Protein AF-A0A1U7MNH0-F1 (afdb_monomer)

Radius of gyration: 40.87 Å; Cα contacts (8 Å, |Δi|>4): 48; chains: 1; bounding box: 79×93×107 Å

Structure (mmCIF, N/CA/C/O backbone):
data_AF-A0A1U7MNH0-F1
#
_entry.id   AF-A0A1U7MNH0-F1
#
loop_
_atom_site.group_PDB
_atom_site.id
_atom_site.type_symbol
_atom_site.label_atom_id
_atom_site.label_alt_id
_atom_site.label_comp_id
_atom_site.label_asym_id
_atom_site.label_entity_id
_atom_site.label_seq_id
_atom_site.pdbx_PDB_ins_code
_atom_site.Cartn_x
_atom_site.Cartn_y
_atom_site.Cartn_z
_atom_site.occupancy
_atom_site.B_iso_or_equiv
_atom_site.auth_seq_id
_atom_site.auth_comp_id
_atom_site.auth_asym_id
_atom_site.auth_atom_id
_atom_site.pdbx_PDB_model_num
ATOM 1 N N . MET A 1 1 ? 44.513 -2.328 -45.576 1.00 69.44 1 MET A N 1
ATOM 2 C CA . MET A 1 1 ? 43.666 -2.993 -46.590 1.00 69.44 1 MET A CA 1
ATOM 3 C C . MET A 1 1 ? 42.725 -2.012 -47.290 1.00 69.44 1 MET A C 1
ATOM 5 O O . MET A 1 1 ? 42.956 -1.770 -48.462 1.00 69.44 1 MET A O 1
ATOM 9 N N . LEU A 1 2 ? 41.779 -1.338 -46.617 1.00 79.94 2 LEU A N 1
ATOM 10 C CA . LEU A 1 2 ? 40.893 -0.349 -47.277 1.00 79.94 2 LEU A CA 1
ATOM 11 C C . LEU A 1 2 ? 41.649 0.817 -47.951 1.00 79.94 2 LEU A C 1
ATOM 13 O O . LEU A 1 2 ? 41.421 1.111 -49.116 1.00 79.94 2 LEU A O 1
ATOM 17 N N . ALA A 1 3 ? 42.626 1.417 -47.264 1.00 80.75 3 ALA A N 1
ATOM 18 C CA . ALA A 1 3 ? 43.452 2.489 -47.836 1.00 80.75 3 ALA A CA 1
ATOM 19 C C . ALA A 1 3 ? 44.330 2.042 -49.024 1.00 80.75 3 ALA A C 1
ATOM 21 O O . ALA A 1 3 ? 44.781 2.881 -49.797 1.00 80.75 3 ALA A O 1
ATOM 22 N N . ALA A 1 4 ? 44.599 0.737 -49.158 1.00 83.19 4 ALA A N 1
ATOM 23 C CA . ALA A 1 4 ? 45.298 0.185 -50.318 1.00 83.19 4 ALA A CA 1
ATOM 24 C C . ALA A 1 4 ? 44.323 -0.034 -51.489 1.00 83.19 4 ALA A C 1
ATOM 26 O O . ALA A 1 4 ? 44.662 0.297 -52.618 1.00 83.19 4 ALA A O 1
ATOM 27 N N . ALA A 1 5 ? 43.097 -0.495 -51.209 1.00 82.00 5 ALA A N 1
ATOM 28 C CA . ALA A 1 5 ? 42.031 -0.625 -52.204 1.00 82.00 5 ALA A CA 1
ATOM 29 C C . ALA A 1 5 ? 41.631 0.732 -52.814 1.00 82.00 5 ALA A C 1
ATOM 31 O O . ALA A 1 5 ? 41.553 0.847 -54.031 1.00 82.00 5 ALA A O 1
ATOM 32 N N . LEU A 1 6 ? 41.487 1.780 -51.993 1.00 85.19 6 LEU A N 1
ATOM 33 C CA . LEU A 1 6 ? 41.193 3.143 -52.469 1.00 85.19 6 LEU A CA 1
ATOM 34 C C . LEU A 1 6 ? 42.340 3.756 -53.289 1.00 85.19 6 LEU A C 1
ATOM 36 O O . LEU A 1 6 ? 42.105 4.574 -54.167 1.00 85.19 6 LEU A O 1
ATOM 40 N N . ARG A 1 7 ? 43.591 3.352 -53.033 1.00 87.00 7 ARG A N 1
ATOM 41 C CA . ARG A 1 7 ? 44.746 3.773 -53.844 1.00 87.00 7 ARG A CA 1
ATOM 42 C C . ARG A 1 7 ? 44.771 3.104 -55.219 1.00 87.00 7 ARG A C 1
ATOM 44 O O . ARG A 1 7 ? 45.276 3.699 -56.161 1.00 87.00 7 ARG A O 1
ATOM 51 N N . ALA A 1 8 ? 44.266 1.874 -55.312 1.00 88.38 8 ALA A N 1
ATOM 52 C CA . ALA A 1 8 ? 44.176 1.118 -56.559 1.00 88.38 8 ALA A CA 1
ATOM 53 C C . ALA A 1 8 ? 42.949 1.513 -57.404 1.00 88.38 8 ALA A C 1
ATOM 55 O O . ALA A 1 8 ? 43.019 1.461 -58.627 1.00 88.38 8 ALA A O 1
ATOM 56 N N . ALA A 1 9 ? 41.851 1.922 -56.763 1.00 88.44 9 ALA A N 1
ATOM 57 C CA . ALA A 1 9 ? 40.633 2.403 -57.412 1.00 88.44 9 ALA A CA 1
ATOM 58 C C . ALA A 1 9 ? 40.110 3.663 -56.688 1.00 88.44 9 ALA A C 1
ATOM 60 O O . ALA A 1 9 ? 39.349 3.535 -55.723 1.00 88.44 9 ALA A O 1
ATOM 61 N N . PRO A 1 10 ? 40.515 4.870 -57.126 1.00 83.69 10 PRO A N 1
ATOM 62 C CA . PRO A 1 10 ? 40.152 6.128 -56.464 1.00 83.69 10 PRO A CA 1
ATOM 63 C C . PRO A 1 10 ? 38.647 6.427 -56.507 1.00 83.69 10 PRO A C 1
ATOM 65 O O . PRO A 1 10 ? 38.079 6.844 -55.499 1.00 83.69 10 PRO A O 1
ATOM 68 N N . ASP A 1 11 ? 37.988 6.117 -57.627 1.00 89.44 11 ASP A N 1
ATOM 69 C CA . ASP A 1 11 ? 36.558 6.398 -57.855 1.00 89.44 11 ASP A CA 1
ATOM 70 C C . ASP A 1 11 ? 35.616 5.466 -57.061 1.00 89.44 11 ASP A C 1
ATOM 72 O O . ASP A 1 11 ? 34.393 5.622 -57.072 1.00 89.44 11 ASP A O 1
ATOM 76 N N . LEU A 1 12 ? 36.170 4.473 -56.353 1.00 88.56 12 LEU A N 1
ATOM 77 C CA . LEU A 1 12 ? 35.411 3.451 -55.629 1.00 88.56 12 LEU A CA 1
ATOM 78 C C . LEU A 1 12 ? 34.536 4.042 -54.515 1.00 88.56 12 LEU A C 1
ATOM 80 O O . LEU A 1 12 ? 33.451 3.524 -54.250 1.00 88.56 12 LEU A O 1
ATOM 84 N N . TYR A 1 13 ? 34.997 5.110 -53.859 1.00 87.00 13 TYR A N 1
ATOM 85 C CA . TYR A 1 13 ? 34.241 5.763 -52.790 1.00 87.00 13 TYR A CA 1
ATOM 86 C C . TYR A 1 13 ? 32.980 6.447 -53.325 1.00 87.00 13 TYR A C 1
ATOM 88 O O . TYR A 1 13 ? 31.887 6.173 -52.829 1.00 87.00 13 TYR A O 1
ATOM 96 N N . ASP A 1 14 ? 33.115 7.270 -54.366 1.00 88.25 14 ASP A N 1
ATOM 97 C CA . ASP A 1 14 ? 31.992 7.998 -54.965 1.00 88.25 14 ASP A CA 1
ATOM 98 C C . ASP A 1 14 ? 30.984 7.040 -55.607 1.00 88.25 14 ASP A C 1
ATOM 100 O O . ASP A 1 14 ? 29.772 7.216 -55.464 1.00 88.25 14 ASP A O 1
ATOM 104 N N . HIS A 1 15 ? 31.470 5.961 -56.231 1.00 89.25 15 HIS A N 1
ATOM 105 C CA . HIS A 1 15 ? 30.613 4.899 -56.750 1.00 89.25 15 HIS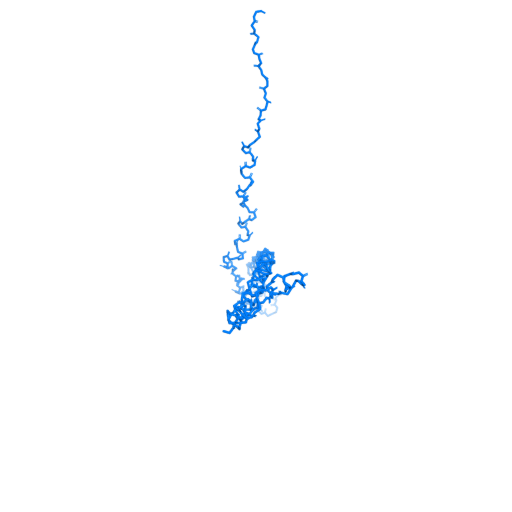 A CA 1
ATOM 106 C C . HIS A 1 15 ? 29.802 4.209 -55.640 1.00 89.25 15 HIS A C 1
ATOM 108 O O . HIS A 1 15 ? 28.589 4.036 -55.772 1.00 89.25 15 HIS A O 1
ATOM 114 N N . ALA A 1 16 ? 30.446 3.844 -54.526 1.00 88.19 16 ALA A N 1
ATOM 115 C CA . ALA A 1 16 ? 29.773 3.211 -53.394 1.00 88.19 16 ALA A CA 1
ATOM 116 C C . ALA A 1 16 ? 28.747 4.154 -52.742 1.00 88.19 16 ALA A C 1
ATOM 118 O O . ALA A 1 16 ? 27.620 3.742 -52.460 1.00 88.19 16 ALA A O 1
ATOM 119 N N . GLN A 1 17 ? 29.086 5.437 -52.594 1.00 87.88 17 GLN A N 1
ATOM 120 C CA . GLN A 1 17 ? 28.170 6.457 -52.081 1.00 87.88 17 GLN A CA 1
ATOM 121 C C . GLN A 1 17 ? 26.951 6.658 -52.989 1.00 87.88 17 GLN A C 1
ATOM 123 O O . GLN A 1 17 ? 25.824 6.707 -52.493 1.00 87.88 17 GLN A O 1
ATOM 128 N N . GLY A 1 18 ? 27.142 6.681 -54.313 1.00 90.69 18 GLY A N 1
ATOM 129 C CA . GLY A 1 18 ? 26.044 6.744 -55.285 1.00 90.69 18 GLY A CA 1
ATOM 130 C C . GLY A 1 18 ? 25.065 5.570 -55.174 1.00 90.69 18 GLY A C 1
ATOM 131 O O . GLY A 1 18 ? 23.878 5.718 -55.463 1.00 90.69 18 GLY A O 1
ATOM 132 N N . GLN A 1 19 ? 25.534 4.420 -54.682 1.00 92.31 19 GLN A N 1
ATOM 133 C CA . GLN A 1 19 ? 24.710 3.240 -54.413 1.00 92.31 19 GLN A CA 1
ATOM 134 C C . GLN A 1 19 ? 24.260 3.103 -52.950 1.00 92.31 19 GLN A C 1
ATOM 136 O O . GLN A 1 19 ? 23.646 2.097 -52.600 1.00 92.31 19 GLN A O 1
ATOM 141 N N . ARG A 1 20 ? 24.507 4.107 -52.093 1.00 89.38 20 ARG A N 1
ATOM 142 C CA . ARG A 1 20 ? 24.212 4.072 -50.645 1.00 89.38 20 ARG A CA 1
ATOM 143 C C . ARG A 1 20 ? 24.914 2.917 -49.911 1.00 89.38 20 ARG A C 1
ATOM 145 O O . ARG A 1 20 ? 24.394 2.385 -48.932 1.00 89.38 20 ARG A O 1
ATOM 152 N N . VAL A 1 21 ? 26.105 2.542 -50.373 1.00 91.75 21 VAL A N 1
ATOM 153 C CA . VAL A 1 21 ? 26.954 1.508 -49.775 1.00 91.75 21 VAL A CA 1
ATOM 154 C C . VAL A 1 21 ? 28.118 2.170 -49.042 1.00 91.75 21 VAL A C 1
ATOM 156 O O . VAL A 1 21 ? 28.928 2.877 -49.635 1.00 91.75 21 VAL A O 1
ATOM 159 N N . VAL A 1 22 ? 28.236 1.909 -47.739 1.00 87.38 22 VAL A N 1
ATOM 160 C CA . VAL A 1 22 ? 29.345 2.424 -46.927 1.00 87.38 22 VAL A CA 1
ATOM 161 C C . VAL A 1 22 ? 30.529 1.466 -47.005 1.00 87.38 22 VAL A C 1
ATOM 163 O O . VAL A 1 22 ? 30.451 0.318 -46.566 1.00 87.38 22 VAL A O 1
ATOM 166 N N . LEU A 1 23 ? 31.659 1.952 -47.520 1.00 88.38 23 LEU A N 1
ATOM 167 C CA . LEU A 1 23 ? 32.913 1.204 -47.505 1.00 88.38 23 LEU A CA 1
ATOM 168 C C . LEU A 1 23 ? 33.472 1.161 -46.079 1.00 88.38 23 LEU A C 1
ATOM 170 O O . LEU A 1 23 ? 33.938 2.168 -45.545 1.00 88.38 23 LEU A O 1
ATOM 174 N N . ALA A 1 24 ? 33.443 -0.018 -45.464 1.00 87.75 24 ALA A N 1
ATOM 175 C CA . ALA A 1 24 ? 33.942 -0.230 -44.115 1.00 87.75 24 ALA A CA 1
ATOM 176 C C . ALA A 1 24 ? 35.243 -1.042 -44.120 1.00 87.75 24 ALA A C 1
ATOM 178 O O . ALA A 1 24 ? 35.396 -2.034 -44.831 1.00 87.75 24 ALA A O 1
ATOM 179 N N . SER A 1 25 ? 36.182 -0.648 -43.263 1.00 88.50 25 SER A N 1
ATOM 180 C CA . SER A 1 25 ? 37.232 -1.557 -42.812 1.00 88.50 25 SER A CA 1
ATOM 181 C C . SER A 1 25 ? 36.656 -2.522 -41.761 1.00 88.50 25 SER A C 1
ATOM 183 O O . SER A 1 25 ? 35.663 -2.185 -41.110 1.00 88.50 25 SER A O 1
ATOM 185 N N . PRO A 1 26 ? 37.293 -3.679 -41.508 1.00 87.88 26 PRO A N 1
ATOM 186 C CA . PRO A 1 26 ? 36.863 -4.576 -40.434 1.00 87.88 26 PRO A CA 1
ATOM 187 C C . PRO A 1 26 ? 36.721 -3.870 -39.072 1.00 87.88 26 PRO A C 1
ATOM 189 O O . PRO A 1 26 ? 35.780 -4.138 -38.329 1.00 87.88 26 PRO A O 1
ATOM 192 N N . GLY A 1 27 ? 37.606 -2.909 -38.774 1.00 90.94 27 GLY A N 1
ATOM 193 C CA . GLY A 1 27 ? 37.555 -2.124 -37.537 1.00 90.94 27 GLY A CA 1
ATOM 194 C C . GLY A 1 27 ? 36.375 -1.152 -37.473 1.00 90.94 27 GLY A C 1
ATOM 195 O O . GLY A 1 27 ? 35.725 -1.052 -36.436 1.00 90.94 27 GLY A O 1
ATOM 196 N N . THR A 1 28 ? 36.050 -0.470 -38.576 1.00 91.12 28 THR A N 1
ATOM 197 C CA . THR A 1 28 ? 34.923 0.479 -38.606 1.00 91.12 28 THR A CA 1
ATOM 198 C C . THR A 1 28 ? 33.576 -0.239 -38.593 1.00 91.12 28 THR A C 1
ATOM 200 O O . THR A 1 28 ? 32.658 0.225 -37.926 1.00 91.12 28 THR A O 1
ATOM 203 N N . LEU A 1 29 ? 33.460 -1.402 -39.246 1.00 92.31 29 LEU A N 1
ATOM 204 C CA . LEU A 1 29 ? 32.266 -2.245 -39.143 1.00 92.31 29 LEU A CA 1
ATOM 205 C C . LEU A 1 29 ? 32.044 -2.712 -37.699 1.00 92.31 29 LEU A C 1
ATOM 207 O O . LEU A 1 29 ? 30.951 -2.550 -37.161 1.00 92.31 29 LEU A O 1
ATOM 211 N N . LEU A 1 30 ? 33.092 -3.235 -37.052 1.00 93.19 30 LEU A N 1
ATOM 212 C CA . LEU A 1 30 ? 33.016 -3.675 -35.659 1.00 93.19 30 LEU A CA 1
ATOM 213 C C . LEU A 1 30 ? 32.635 -2.523 -34.715 1.00 93.19 30 LEU A C 1
ATOM 215 O O . LEU A 1 30 ? 31.838 -2.721 -33.800 1.00 93.19 30 LEU A O 1
ATOM 219 N N . ALA A 1 31 ? 33.175 -1.322 -34.943 1.00 93.69 31 ALA A N 1
ATOM 220 C CA . ALA A 1 31 ? 32.831 -0.136 -34.165 1.00 93.69 31 ALA A CA 1
ATOM 221 C C . ALA A 1 31 ? 31.352 0.256 -34.322 1.00 93.69 31 ALA A C 1
ATOM 223 O O . ALA A 1 31 ? 30.682 0.478 -33.315 1.00 93.69 31 ALA A O 1
ATOM 224 N N . MET A 1 32 ? 30.822 0.280 -35.552 1.00 94.31 32 MET A N 1
ATOM 225 C CA . MET A 1 32 ? 29.407 0.589 -35.802 1.00 94.31 32 MET A CA 1
ATOM 226 C C . MET A 1 32 ? 28.476 -0.452 -35.175 1.00 94.31 32 MET A C 1
ATOM 228 O O . MET A 1 32 ? 27.535 -0.079 -34.485 1.00 94.31 32 MET A O 1
ATOM 232 N N . LEU A 1 33 ? 28.774 -1.748 -35.327 1.00 94.94 33 LEU A N 1
ATOM 233 C CA . LEU A 1 33 ? 27.974 -2.816 -34.716 1.00 94.94 33 LEU A CA 1
ATOM 234 C C . LEU A 1 33 ? 27.952 -2.714 -33.186 1.00 94.94 33 LEU A C 1
ATOM 236 O O . LEU A 1 33 ? 26.898 -2.880 -32.575 1.00 94.94 33 LEU A O 1
ATOM 240 N N . ARG A 1 34 ? 29.092 -2.393 -32.557 1.00 94.00 34 ARG A N 1
ATOM 241 C CA . ARG A 1 34 ? 29.153 -2.138 -31.109 1.00 94.00 34 ARG A CA 1
ATOM 242 C C . ARG A 1 34 ? 28.337 -0.914 -30.710 1.00 94.00 34 ARG A C 1
ATOM 244 O O . ARG A 1 34 ? 27.628 -0.979 -29.713 1.00 94.00 34 ARG A O 1
ATOM 251 N N . ALA A 1 35 ? 28.414 0.174 -31.473 1.00 95.06 35 ALA A N 1
ATOM 252 C CA . ALA A 1 35 ? 27.630 1.376 -31.210 1.00 95.06 35 ALA A CA 1
ATOM 253 C C . ALA A 1 35 ? 26.120 1.097 -31.297 1.00 95.06 35 ALA A C 1
ATOM 255 O O . ALA A 1 35 ? 25.379 1.504 -30.408 1.00 95.06 35 ALA A O 1
ATOM 256 N N . THR A 1 36 ? 25.667 0.342 -32.302 1.00 95.19 36 THR A N 1
ATOM 257 C CA . THR A 1 36 ? 24.262 -0.073 -32.424 1.00 95.19 36 THR A CA 1
ATOM 258 C C . THR A 1 36 ? 23.832 -0.987 -31.276 1.00 95.19 36 THR A C 1
ATOM 260 O O . THR A 1 36 ? 22.780 -0.761 -30.686 1.00 95.19 36 THR A O 1
ATOM 263 N N . ALA A 1 37 ? 24.655 -1.976 -30.909 1.00 91.62 37 ALA A N 1
ATOM 264 C CA . ALA A 1 37 ? 24.363 -2.863 -29.783 1.00 91.62 37 ALA A CA 1
ATOM 265 C C . ALA A 1 37 ? 24.234 -2.089 -28.459 1.00 91.62 37 ALA A C 1
ATOM 267 O O . ALA A 1 37 ? 23.300 -2.323 -27.694 1.00 91.62 37 ALA A O 1
ATOM 268 N N . LEU A 1 38 ? 25.129 -1.125 -28.219 1.00 93.88 38 LEU A N 1
ATOM 269 C CA . LEU A 1 38 ? 25.047 -0.230 -27.065 1.00 93.88 38 LEU A CA 1
ATOM 270 C C . LEU A 1 38 ? 23.787 0.641 -27.121 1.00 93.88 38 LEU A C 1
ATOM 272 O O . LEU A 1 38 ? 23.112 0.771 -26.106 1.00 93.88 38 LEU A O 1
ATOM 276 N N . ALA A 1 39 ? 23.432 1.195 -28.283 1.00 93.81 39 ALA A N 1
ATOM 277 C CA . ALA A 1 39 ? 22.229 2.012 -28.437 1.00 93.81 39 ALA A CA 1
ATOM 278 C C . ALA A 1 39 ? 20.950 1.232 -28.085 1.00 93.81 39 ALA A C 1
ATOM 280 O O . ALA A 1 39 ? 20.118 1.737 -27.336 1.00 93.81 39 ALA A O 1
ATOM 281 N N . TRP A 1 40 ? 20.820 -0.017 -28.542 1.00 93.62 40 TRP A N 1
ATOM 282 C CA . TRP A 1 40 ? 19.684 -0.874 -28.182 1.00 93.62 40 TRP A CA 1
ATOM 283 C C . TRP A 1 40 ? 19.660 -1.234 -26.697 1.00 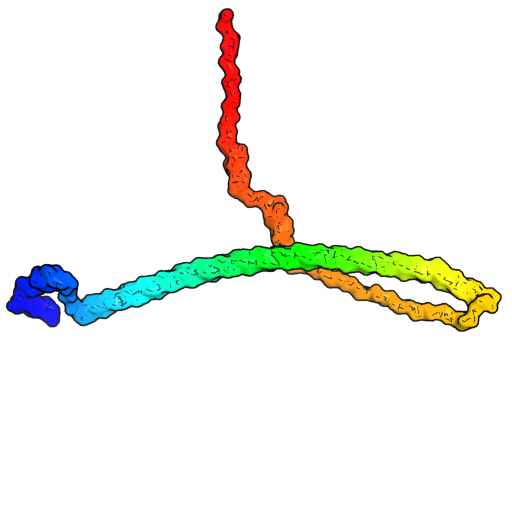93.62 40 TRP A C 1
ATOM 285 O O . TRP A 1 40 ? 18.594 -1.270 -26.089 1.00 93.62 40 TRP A O 1
ATOM 295 N N . GLN A 1 41 ? 20.826 -1.455 -26.088 1.00 91.00 41 GLN A N 1
ATOM 296 C CA . GLN A 1 41 ? 20.907 -1.715 -24.653 1.00 91.00 41 GLN A CA 1
ATOM 297 C C . GLN A 1 41 ? 20.467 -0.497 -23.824 1.00 91.00 41 GLN A C 1
ATOM 299 O O . GLN A 1 41 ? 19.775 -0.662 -22.820 1.00 91.00 41 GLN A O 1
ATOM 304 N N . GLN A 1 42 ? 20.836 0.717 -24.245 1.00 91.19 42 GLN A N 1
ATOM 305 C CA . GLN A 1 42 ? 20.409 1.958 -23.588 1.00 91.19 42 GLN A CA 1
ATOM 306 C C . GLN A 1 42 ? 18.901 2.201 -23.734 1.00 91.19 42 GLN A C 1
ATOM 308 O O . GLN A 1 42 ? 18.241 2.594 -22.769 1.00 91.19 42 GLN A O 1
ATOM 313 N N . ASP A 1 43 ? 18.347 1.936 -24.918 1.00 90.62 43 ASP A N 1
ATOM 314 C CA . ASP A 1 43 ? 16.912 2.076 -25.183 1.00 90.62 43 ASP A CA 1
ATOM 315 C C . ASP A 1 43 ? 16.079 1.101 -24.337 1.00 90.62 43 ASP A C 1
ATOM 317 O O . ASP A 1 43 ? 15.133 1.506 -23.651 1.00 90.62 43 ASP A O 1
ATOM 321 N N . ALA A 1 44 ? 16.507 -0.166 -24.279 1.00 87.56 44 ALA A N 1
ATOM 322 C CA . ALA A 1 44 ? 15.899 -1.172 -23.418 1.00 87.56 44 ALA A CA 1
ATOM 323 C C . ALA A 1 44 ? 15.958 -0.746 -21.943 1.00 87.56 44 ALA A C 1
ATOM 325 O O . ALA A 1 44 ? 14.926 -0.705 -21.276 1.00 87.56 44 ALA A O 1
ATOM 326 N N . LEU A 1 45 ? 17.135 -0.357 -21.435 1.00 89.31 45 LEU A N 1
ATOM 327 C CA . LEU A 1 45 ? 17.303 0.070 -20.041 1.00 89.31 45 LEU A CA 1
ATOM 328 C C . LEU A 1 45 ? 16.364 1.227 -19.674 1.00 89.31 45 LEU A C 1
ATOM 330 O O . LEU A 1 45 ? 15.732 1.207 -18.618 1.00 89.31 45 LEU A O 1
ATOM 334 N N . THR A 1 46 ? 16.248 2.217 -20.557 1.00 89.88 46 THR A N 1
ATOM 335 C CA . THR A 1 46 ? 15.389 3.385 -20.337 1.00 89.88 46 THR A CA 1
ATOM 336 C C . THR A 1 46 ? 13.912 2.991 -20.312 1.00 89.88 46 THR A C 1
ATOM 338 O O . THR A 1 46 ? 13.155 3.468 -19.466 1.00 89.88 46 THR A O 1
ATOM 341 N N . THR A 1 47 ? 13.493 2.100 -21.211 1.00 89.69 47 THR A N 1
ATOM 342 C CA . THR A 1 47 ? 12.117 1.586 -21.258 1.00 89.69 47 THR A CA 1
ATOM 343 C C . THR A 1 47 ? 11.777 0.799 -19.995 1.00 89.69 47 THR A C 1
ATOM 345 O O . THR A 1 47 ? 10.799 1.122 -19.320 1.00 89.69 47 THR A O 1
ATOM 348 N N . HIS A 1 48 ? 12.641 -0.134 -19.593 1.00 84.69 48 HIS A N 1
ATOM 349 C CA . HIS A 1 48 ? 12.471 -0.903 -18.360 1.00 84.69 48 HIS A CA 1
ATOM 350 C C . HIS A 1 48 ? 12.427 -0.010 -17.112 1.00 84.69 48 HIS A C 1
ATOM 352 O O . HIS A 1 48 ? 11.625 -0.249 -16.212 1.00 84.69 48 HIS A O 1
ATOM 358 N N . ALA A 1 49 ? 13.246 1.044 -17.050 1.00 91.69 49 ALA A N 1
ATOM 359 C CA . ALA A 1 49 ? 13.219 1.985 -15.934 1.00 91.69 49 ALA A CA 1
ATOM 360 C C . ALA A 1 49 ? 11.866 2.708 -15.815 1.00 91.69 49 ALA A C 1
ATOM 362 O O . ALA A 1 49 ? 11.350 2.852 -14.707 1.00 91.69 49 ALA A O 1
ATOM 363 N N . ARG A 1 50 ? 11.261 3.122 -16.939 1.00 91.19 50 ARG A N 1
ATOM 364 C CA . ARG A 1 50 ? 9.927 3.749 -16.940 1.00 91.19 50 ARG A CA 1
ATOM 365 C C . ARG A 1 50 ? 8.844 2.783 -16.467 1.00 91.19 50 ARG A C 1
ATOM 367 O O . ARG A 1 50 ? 8.021 3.164 -15.638 1.00 91.19 50 ARG A O 1
ATOM 374 N N . GLU A 1 51 ? 8.870 1.542 -16.948 1.00 93.88 51 GLU A N 1
ATOM 375 C CA . GLU A 1 51 ? 7.925 0.500 -16.526 1.00 93.88 51 GLU A CA 1
ATOM 376 C C . GLU A 1 51 ? 8.034 0.206 -15.026 1.00 93.88 51 GLU A C 1
ATOM 378 O O . GLU A 1 51 ? 7.019 0.145 -14.332 1.00 93.88 51 GLU A O 1
ATOM 383 N N . LEU A 1 52 ? 9.257 0.092 -14.499 1.00 93.19 52 LEU A N 1
ATOM 384 C CA . LEU A 1 52 ? 9.494 -0.093 -13.066 1.00 93.19 52 LEU A CA 1
ATOM 385 C C . LEU A 1 52 ? 8.976 1.086 -12.241 1.00 93.19 52 LEU A C 1
ATOM 387 O O . LEU A 1 52 ? 8.372 0.871 -11.191 1.00 93.19 52 LEU A O 1
ATOM 391 N N . LEU A 1 53 ? 9.176 2.321 -12.710 1.00 93.00 53 LEU A N 1
ATOM 392 C CA . LEU A 1 53 ? 8.685 3.514 -12.019 1.00 93.00 53 LEU A CA 1
ATOM 393 C C . LEU A 1 53 ? 7.151 3.529 -11.966 1.00 93.00 53 LEU A C 1
ATOM 395 O O . LEU A 1 53 ? 6.564 3.787 -10.916 1.00 93.00 53 LEU A O 1
ATOM 399 N N . GLN A 1 54 ? 6.499 3.195 -13.083 1.00 94.88 54 GLN A N 1
ATOM 400 C CA . GLN A 1 54 ? 5.044 3.100 -13.166 1.00 94.88 54 GLN A CA 1
ATOM 401 C C . GLN A 1 54 ? 4.497 1.990 -12.260 1.00 94.88 54 GLN A C 1
ATOM 403 O O . GLN A 1 54 ? 3.532 2.212 -11.527 1.00 94.88 54 GLN A O 1
ATOM 408 N N . LEU A 1 55 ? 5.124 0.812 -12.272 1.00 96.31 55 LEU A N 1
ATOM 409 C CA . LEU A 1 55 ? 4.749 -0.301 -11.403 1.00 96.31 55 LEU A CA 1
ATOM 410 C C . LEU A 1 55 ? 4.934 0.057 -9.922 1.00 96.31 55 LEU A C 1
ATOM 412 O O . LEU A 1 55 ? 4.071 -0.252 -9.102 1.00 96.31 55 LEU A O 1
ATOM 416 N N . GLY A 1 56 ? 6.026 0.748 -9.583 1.00 91.31 56 GLY A N 1
ATOM 417 C CA . GLY A 1 56 ? 6.283 1.258 -8.238 1.00 91.31 56 GLY A CA 1
ATOM 418 C C . GLY A 1 56 ? 5.212 2.248 -7.775 1.00 91.31 56 GLY A C 1
ATOM 419 O O . GLY A 1 56 ? 4.708 2.125 -6.659 1.00 91.31 56 GLY A O 1
ATOM 420 N N . ALA A 1 57 ? 4.804 3.177 -8.644 1.00 91.56 57 ALA A N 1
ATOM 421 C CA . ALA A 1 57 ? 3.741 4.138 -8.350 1.00 91.56 57 ALA A CA 1
ATOM 422 C C . ALA A 1 57 ? 2.372 3.462 -8.145 1.00 91.56 57 ALA A C 1
ATOM 424 O O . ALA A 1 57 ? 1.619 3.836 -7.242 1.00 91.56 57 ALA A O 1
ATOM 425 N N . ASP A 1 58 ? 2.044 2.449 -8.950 1.00 93.62 58 ASP A N 1
ATOM 426 C CA . ASP A 1 58 ? 0.803 1.684 -8.789 1.00 93.62 58 ASP A CA 1
ATOM 427 C C . ASP A 1 58 ? 0.809 0.860 -7.492 1.00 93.62 58 ASP A C 1
ATOM 429 O O . ASP A 1 58 ? -0.147 0.907 -6.714 1.00 93.62 58 ASP A O 1
ATOM 433 N N . LEU A 1 59 ? 1.917 0.176 -7.190 1.00 92.00 59 LEU A N 1
ATOM 434 C CA . LEU A 1 59 ? 2.084 -0.545 -5.928 1.00 92.00 59 LEU A CA 1
ATOM 435 C C . LEU A 1 59 ? 1.919 0.390 -4.725 1.00 92.00 59 LEU A C 1
ATOM 437 O O . LEU A 1 59 ? 1.181 0.060 -3.796 1.00 92.00 59 LEU A O 1
ATOM 441 N N . HIS A 1 60 ? 2.559 1.559 -4.752 1.00 87.06 60 HIS A N 1
ATOM 442 C CA . HIS A 1 60 ? 2.459 2.546 -3.680 1.00 87.06 60 HIS A CA 1
ATOM 443 C C . HIS A 1 60 ? 1.004 2.983 -3.442 1.00 87.06 60 HIS A C 1
ATOM 445 O O . HIS A 1 60 ? 0.519 2.955 -2.310 1.00 87.06 60 HIS A O 1
ATOM 451 N N . ARG A 1 61 ? 0.257 3.279 -4.513 1.00 88.81 61 ARG A N 1
ATOM 452 C CA . ARG A 1 61 ? -1.170 3.639 -4.438 1.00 88.81 61 ARG A CA 1
ATOM 453 C C . ARG A 1 61 ? -2.031 2.526 -3.835 1.00 88.81 61 ARG A C 1
ATOM 455 O O . ARG A 1 61 ? -2.919 2.785 -3.014 1.00 88.81 61 ARG A O 1
ATOM 462 N N . ARG A 1 62 ? -1.775 1.276 -4.228 1.00 91.62 62 ARG A N 1
ATOM 463 C CA . ARG A 1 62 ? -2.480 0.101 -3.694 1.00 91.62 62 ARG A CA 1
ATOM 464 C C . ARG A 1 62 ? -2.174 -0.108 -2.211 1.00 91.62 62 ARG A C 1
ATOM 466 O O . ARG A 1 62 ? -3.100 -0.354 -1.442 1.00 91.62 62 ARG A O 1
ATOM 473 N N . LEU A 1 63 ? -0.913 0.040 -1.802 1.00 88.44 63 LEU A N 1
ATOM 474 C CA . LEU A 1 63 ? -0.496 -0.061 -0.399 1.00 88.44 63 LEU A CA 1
ATOM 475 C C . LEU A 1 63 ? -1.110 1.043 0.466 1.00 88.44 63 LEU A C 1
ATOM 477 O O . LEU A 1 63 ? -1.597 0.744 1.551 1.00 88.44 63 LEU A O 1
ATOM 481 N N . SER A 1 64 ? -1.165 2.278 -0.034 1.00 84.94 64 SER A N 1
ATOM 482 C CA . SER A 1 64 ? -1.848 3.395 0.631 1.00 84.94 64 SER A CA 1
ATOM 483 C C . SER A 1 64 ? -3.325 3.070 0.898 1.00 84.94 64 SER A C 1
ATOM 485 O O . SER A 1 64 ? -3.803 3.146 2.032 1.00 84.94 64 SER A O 1
ATOM 487 N N . THR A 1 65 ? -4.035 2.583 -0.123 1.00 88.06 65 THR A N 1
ATOM 488 C CA . THR A 1 65 ? -5.447 2.189 0.009 1.00 88.06 65 THR A CA 1
ATOM 489 C C . THR A 1 65 ? -5.638 1.044 1.002 1.00 88.06 65 THR A C 1
ATOM 491 O O . THR A 1 65 ? -6.529 1.094 1.852 1.00 88.06 65 THR A O 1
ATOM 494 N N . LEU A 1 66 ? -4.775 0.028 0.941 1.00 87.62 66 LEU A N 1
ATOM 495 C CA . LEU A 1 66 ? -4.783 -1.077 1.895 1.00 87.62 66 LEU A CA 1
ATOM 496 C C . LEU A 1 66 ? -4.536 -0.591 3.333 1.00 87.62 66 LEU A C 1
ATOM 498 O O . LEU A 1 66 ? -5.228 -1.040 4.247 1.00 87.62 66 LEU A O 1
ATOM 502 N N . GLY A 1 67 ? -3.601 0.343 3.526 1.00 87.00 67 GLY A N 1
ATOM 503 C CA . GLY A 1 67 ? -3.293 0.965 4.813 1.00 87.00 67 GLY A CA 1
ATOM 504 C C . GLY A 1 67 ? -4.514 1.628 5.446 1.00 87.00 67 GLY A C 1
ATOM 505 O O . GLY A 1 67 ? -4.853 1.307 6.587 1.00 87.00 67 GLY A O 1
ATOM 506 N N . ARG A 1 68 ? -5.253 2.448 4.682 1.00 85.62 68 ARG A N 1
ATOM 507 C CA . ARG A 1 68 ? -6.500 3.082 5.154 1.00 85.62 68 ARG A CA 1
ATOM 508 C C . ARG A 1 68 ? -7.541 2.055 5.604 1.00 85.62 68 ARG A C 1
ATOM 510 O O . ARG A 1 68 ? -8.123 2.182 6.683 1.00 85.62 68 ARG A O 1
ATOM 517 N N . HIS A 1 69 ? -7.764 1.002 4.816 1.00 89.19 69 HIS A N 1
ATOM 518 C CA . HIS A 1 69 ? -8.709 -0.057 5.188 1.00 89.19 69 HIS A CA 1
ATOM 519 C C . HIS A 1 69 ? -8.268 -0.819 6.444 1.00 89.19 69 HIS A C 1
ATOM 521 O O . HIS A 1 69 ? -9.093 -1.106 7.316 1.00 89.19 69 HIS A O 1
ATOM 527 N N . ALA A 1 70 ? -6.974 -1.112 6.568 1.00 87.81 70 ALA A N 1
ATOM 528 C CA . ALA A 1 70 ? -6.416 -1.781 7.736 1.00 87.81 70 ALA A CA 1
ATOM 529 C C . ALA A 1 70 ? -6.539 -0.915 9.004 1.00 87.81 70 ALA A C 1
ATOM 531 O O . ALA A 1 70 ? -6.918 -1.424 10.062 1.00 87.81 70 ALA A O 1
ATOM 532 N N . ALA A 1 71 ? -6.304 0.397 8.901 1.00 85.31 71 ALA A N 1
ATOM 533 C CA . ALA A 1 71 ? -6.486 1.345 9.999 1.00 85.31 71 ALA A CA 1
ATOM 534 C C . ALA A 1 71 ? -7.952 1.407 10.464 1.00 85.31 71 ALA A C 1
ATOM 536 O O . ALA A 1 71 ? -8.236 1.267 11.660 1.00 85.31 71 ALA A O 1
ATOM 537 N N . ALA A 1 72 ? -8.894 1.519 9.521 1.00 86.56 72 ALA A N 1
ATOM 538 C CA . ALA A 1 72 ? -10.327 1.519 9.811 1.00 86.56 72 ALA A CA 1
ATOM 539 C C . ALA A 1 72 ? -10.777 0.221 10.508 1.00 86.56 72 ALA A C 1
ATOM 541 O O . ALA A 1 72 ? -11.513 0.263 11.501 1.00 86.56 72 ALA A O 1
ATOM 542 N N . MET A 1 73 ? -10.286 -0.931 10.038 1.00 90.62 73 MET A N 1
ATOM 543 C CA . MET A 1 73 ? -10.544 -2.233 10.657 1.00 90.62 73 MET A CA 1
ATOM 544 C C . MET A 1 73 ? -9.964 -2.314 12.074 1.00 90.62 73 MET A C 1
ATOM 546 O O . MET A 1 73 ? -10.654 -2.746 12.998 1.00 90.62 73 MET A O 1
ATOM 550 N N . GLY A 1 74 ? -8.731 -1.844 12.280 1.00 88.06 74 GLY A N 1
ATOM 551 C CA . GLY A 1 74 ? -8.106 -1.780 13.602 1.00 88.06 74 GLY A CA 1
ATOM 552 C C . GLY A 1 74 ? -8.921 -0.943 14.593 1.00 88.06 74 GLY A C 1
ATOM 553 O O . GLY A 1 74 ? -9.127 -1.357 15.734 1.00 88.06 74 GLY A O 1
ATOM 554 N N . ALA A 1 75 ? -9.456 0.200 14.156 1.00 86.38 75 ALA A N 1
ATOM 555 C CA . ALA A 1 75 ? -10.329 1.031 14.981 1.00 86.38 75 ALA A CA 1
ATOM 556 C C . ALA A 1 75 ? -11.659 0.332 15.324 1.00 86.38 75 ALA A C 1
ATOM 558 O O . ALA A 1 75 ? -12.129 0.429 16.459 1.00 86.38 75 ALA A O 1
ATOM 559 N N . ALA A 1 76 ? -12.254 -0.399 14.376 1.00 89.12 76 ALA A N 1
ATOM 560 C CA . ALA A 1 76 ? -13.464 -1.185 14.621 1.00 89.12 76 ALA A CA 1
ATOM 561 C C . ALA A 1 76 ? -13.227 -2.310 15.638 1.00 89.12 76 ALA A C 1
ATOM 563 O O . ALA A 1 76 ? -14.031 -2.480 16.554 1.00 89.12 76 ALA A O 1
ATOM 564 N N . LEU A 1 77 ? -12.096 -3.014 15.539 1.00 90.94 77 LEU A N 1
ATOM 565 C CA . LEU A 1 77 ? -11.719 -4.053 16.497 1.00 90.94 77 LEU A CA 1
ATOM 566 C C . LEU A 1 77 ? -11.517 -3.483 17.903 1.00 90.94 77 LEU A C 1
ATOM 568 O O . LEU A 1 77 ? -12.029 -4.052 18.862 1.00 90.94 77 LEU A O 1
ATOM 572 N N . ARG A 1 78 ? -10.846 -2.330 18.040 1.00 87.50 78 ARG A N 1
ATOM 573 C CA . ARG A 1 78 ? -10.704 -1.654 19.344 1.00 87.50 78 ARG A CA 1
ATOM 574 C C . ARG A 1 78 ? -12.060 -1.331 19.967 1.00 87.50 78 ARG A C 1
ATOM 576 O O . ARG A 1 78 ? -12.269 -1.633 21.136 1.00 87.50 78 ARG A O 1
ATOM 583 N N . ARG A 1 79 ? -12.994 -0.774 19.186 1.00 90.31 79 ARG A N 1
ATOM 584 C CA . ARG A 1 79 ? -14.361 -0.499 19.663 1.00 90.31 79 ARG A CA 1
ATOM 585 C C . ARG A 1 79 ? -15.085 -1.772 20.090 1.00 90.31 79 ARG A C 1
ATOM 587 O O . ARG A 1 79 ? -15.719 -1.779 21.135 1.00 90.31 79 ARG A O 1
ATOM 594 N N . SER A 1 80 ? -14.962 -2.850 19.317 1.00 90.44 80 SER A N 1
ATOM 595 C CA . SER A 1 80 ? -15.578 -4.135 19.663 1.00 90.44 80 SER A CA 1
ATOM 596 C C . SER A 1 80 ? -15.047 -4.692 20.984 1.00 90.44 80 SER A C 1
ATOM 598 O O . SER A 1 80 ? -15.825 -5.212 21.780 1.00 90.44 80 SER A O 1
ATOM 600 N N . VAL A 1 81 ? -13.738 -4.582 21.224 1.00 89.00 81 VAL A N 1
ATOM 601 C CA . VAL A 1 81 ? -13.114 -5.014 22.483 1.00 89.00 81 VAL A CA 1
ATOM 602 C C . VAL A 1 81 ? -13.587 -4.153 23.651 1.00 89.00 81 VAL A C 1
ATOM 604 O O . VAL A 1 81 ? -13.921 -4.689 24.701 1.00 89.00 81 VAL A O 1
ATOM 607 N N . GLU A 1 82 ? -13.704 -2.840 23.458 1.00 88.69 82 GLU A N 1
ATOM 608 C CA . GLU A 1 82 ? -14.253 -1.933 24.469 1.00 88.69 82 GLU A CA 1
ATOM 609 C C . GLU A 1 82 ? -15.703 -2.297 24.839 1.00 88.69 82 GLU A C 1
ATOM 611 O O . GLU A 1 82 ? -16.029 -2.452 26.015 1.00 88.69 82 GLU A O 1
ATOM 616 N N . THR A 1 83 ? -16.571 -2.533 23.848 1.00 90.62 83 THR A N 1
ATOM 617 C CA . THR A 1 83 ? -17.956 -2.972 24.090 1.00 90.62 83 THR A CA 1
ATOM 618 C C . THR A 1 83 ? -18.019 -4.321 24.808 1.00 90.62 83 THR A C 1
ATOM 620 O O . THR A 1 83 ? -18.826 -4.497 25.721 1.00 90.62 83 THR A O 1
ATOM 623 N N . TYR A 1 84 ? -17.155 -5.270 24.437 1.00 87.81 84 TYR A N 1
ATOM 624 C CA . TYR A 1 84 ? -17.044 -6.553 25.130 1.00 87.81 84 TYR A CA 1
ATOM 625 C C . TYR A 1 84 ? -16.643 -6.369 26.602 1.00 87.81 84 TYR A C 1
ATOM 627 O O . TYR A 1 84 ? -17.282 -6.940 27.485 1.00 87.81 84 TYR A O 1
ATOM 635 N N . ASN A 1 85 ? -15.651 -5.523 26.884 1.00 87.69 85 ASN A N 1
ATOM 636 C CA . ASN A 1 85 ? -15.205 -5.247 28.250 1.00 87.69 85 ASN A CA 1
ATOM 637 C C . ASN A 1 85 ? -16.320 -4.623 29.104 1.00 87.69 85 ASN A C 1
ATOM 639 O O . ASN A 1 85 ? -16.509 -5.017 30.254 1.00 87.69 85 ASN A O 1
ATOM 643 N N . GLN A 1 86 ? -17.110 -3.703 28.544 1.00 88.44 86 GLN A N 1
ATOM 644 C CA . GLN A 1 86 ? -18.264 -3.112 29.236 1.00 88.44 86 GLN A CA 1
ATOM 645 C C . GLN A 1 86 ? -19.358 -4.145 29.544 1.00 88.44 86 GLN A C 1
ATOM 647 O O . GLN A 1 86 ? -19.945 -4.131 30.633 1.00 88.44 86 GLN A O 1
ATOM 652 N N . LEU A 1 87 ? -19.622 -5.061 28.604 1.00 88.94 87 LEU A N 1
ATOM 653 C CA . LEU A 1 87 ? -20.553 -6.172 28.803 1.00 88.94 87 LEU A CA 1
ATOM 654 C C . LEU A 1 87 ? -20.086 -7.079 29.948 1.00 88.94 87 LEU A C 1
ATOM 656 O O . LEU A 1 87 ? -20.870 -7.348 30.858 1.00 88.94 87 LEU A O 1
ATOM 660 N N . VAL A 1 88 ? -18.820 -7.507 29.926 1.00 88.75 88 VAL A N 1
ATOM 661 C CA . VAL A 1 88 ? -18.226 -8.342 30.983 1.00 88.75 88 VAL A CA 1
ATOM 662 C C . VAL A 1 88 ? -18.292 -7.628 32.331 1.00 88.75 88 VAL A C 1
ATOM 664 O O . VAL A 1 88 ? -18.788 -8.205 33.295 1.00 88.75 88 VAL A O 1
ATOM 667 N N . GLY A 1 89 ? -17.917 -6.347 32.394 1.00 86.25 89 GLY A N 1
ATOM 668 C CA . GLY A 1 89 ? -18.005 -5.563 33.626 1.00 86.25 89 GLY A CA 1
ATOM 669 C C . GLY A 1 89 ? -19.432 -5.478 34.180 1.00 86.25 89 GLY A C 1
ATOM 670 O O . GLY A 1 89 ? -19.647 -5.619 35.384 1.00 86.25 89 GLY A O 1
ATOM 671 N N . THR A 1 90 ? -20.441 -5.312 33.319 1.00 89.31 90 THR A N 1
ATOM 672 C CA . THR A 1 90 ? -21.858 -5.303 33.732 1.00 89.31 90 THR A CA 1
ATOM 673 C C . THR A 1 90 ? -22.312 -6.674 34.233 1.00 89.31 90 THR A C 1
ATOM 675 O O . THR A 1 90 ? -23.008 -6.773 35.247 1.00 89.31 90 THR A O 1
ATOM 678 N N . LEU A 1 91 ? -21.908 -7.737 33.538 1.00 88.81 91 LEU A N 1
ATOM 679 C CA . LEU A 1 91 ? -22.218 -9.114 33.899 1.00 88.81 91 LEU A CA 1
ATOM 680 C C . LEU A 1 91 ? -21.635 -9.463 35.276 1.00 88.81 91 LEU A C 1
ATOM 682 O O . LEU A 1 91 ? -22.350 -9.972 36.136 1.00 88.81 91 LEU A O 1
ATOM 686 N N . GLU A 1 92 ? -20.375 -9.117 35.529 1.00 86.50 92 GLU A N 1
ATOM 687 C CA . GLU A 1 92 ? -19.699 -9.386 36.801 1.00 86.50 92 GLU A CA 1
ATOM 688 C C . GLU A 1 92 ? -20.271 -8.571 37.966 1.00 86.50 92 GLU A C 1
ATOM 690 O O . GLU A 1 92 ? -20.525 -9.118 39.041 1.00 86.50 92 GLU A O 1
ATOM 695 N N . THR A 1 93 ? -20.496 -7.270 37.762 1.00 88.31 93 THR A N 1
ATOM 696 C CA . THR A 1 93 ? -20.890 -6.356 38.848 1.00 88.31 93 THR A CA 1
ATOM 697 C C . THR A 1 93 ? -22.371 -6.418 39.191 1.00 88.31 93 THR A C 1
ATOM 699 O O . THR A 1 93 ? -22.739 -6.175 40.339 1.00 88.31 93 THR A O 1
ATOM 702 N N . ARG A 1 94 ? -23.238 -6.729 38.221 1.00 87.50 94 ARG A N 1
ATOM 703 C CA . ARG A 1 94 ? -24.692 -6.738 38.432 1.00 87.50 94 ARG A CA 1
ATOM 704 C C . ARG A 1 94 ? -25.232 -8.154 38.471 1.00 87.50 94 ARG A C 1
ATOM 706 O O . ARG A 1 94 ? -25.803 -8.569 39.473 1.00 87.50 94 ARG A O 1
ATOM 713 N N . VAL A 1 95 ? -25.014 -8.913 37.402 1.00 88.94 95 VAL A N 1
ATOM 714 C CA . VAL A 1 95 ? -25.665 -10.218 37.229 1.00 88.94 95 VAL A CA 1
ATOM 715 C C . VAL A 1 95 ? -25.061 -11.263 38.163 1.00 88.94 95 VAL A C 1
ATOM 717 O O . VAL A 1 95 ? -25.796 -11.932 38.882 1.00 88.94 95 VAL A O 1
ATOM 720 N N . MET A 1 96 ? -23.732 -11.373 38.226 1.00 87.50 96 MET A N 1
ATOM 721 C CA . MET A 1 96 ? -23.060 -12.384 39.052 1.00 87.50 96 MET A CA 1
ATOM 722 C C . MET A 1 96 ? -23.183 -12.112 40.555 1.00 87.50 96 MET A C 1
ATOM 724 O O . MET A 1 96 ? -23.065 -13.040 41.356 1.00 87.50 96 MET A O 1
ATOM 728 N N . VAL A 1 97 ? -23.411 -10.859 40.957 1.00 87.62 97 VAL A N 1
ATOM 729 C CA . VAL A 1 97 ? -23.735 -10.508 42.350 1.00 87.62 97 VAL A CA 1
ATOM 730 C C . VAL A 1 97 ? -25.154 -10.963 42.686 1.00 87.62 97 VAL A C 1
ATOM 732 O O . VAL A 1 97 ? -25.361 -11.607 43.713 1.00 87.62 97 VAL A O 1
ATOM 735 N N . THR A 1 98 ? -26.125 -10.710 41.804 1.00 88.00 98 THR A N 1
ATOM 736 C CA . THR A 1 98 ? -27.499 -11.200 41.982 1.00 88.00 98 THR A CA 1
ATOM 737 C C . THR A 1 98 ? -27.565 -12.726 41.977 1.00 88.00 98 THR A C 1
ATOM 739 O O . THR A 1 98 ? -28.211 -13.292 42.853 1.00 88.00 98 THR A O 1
ATOM 742 N N . ALA A 1 99 ? -26.858 -13.398 41.065 1.00 86.38 99 ALA A N 1
ATOM 743 C CA . ALA A 1 99 ? -26.795 -14.859 41.015 1.00 86.38 99 ALA A CA 1
ATOM 744 C C . ALA A 1 99 ? -26.228 -15.455 42.317 1.00 86.38 99 ALA A C 1
ATOM 746 O O . ALA A 1 99 ? -26.793 -16.407 42.849 1.00 86.38 99 ALA A O 1
ATOM 747 N N . ARG A 1 100 ? -25.169 -14.850 42.881 1.00 85.81 100 ARG A N 1
ATOM 748 C CA . ARG A 1 100 ? -24.628 -15.234 44.198 1.00 85.81 100 ARG A CA 1
ATOM 749 C C . ARG A 1 100 ? -25.653 -15.056 45.313 1.00 85.81 100 ARG A C 1
ATOM 751 O O . ARG A 1 100 ? -25.887 -15.992 46.064 1.00 85.81 100 ARG A O 1
ATOM 758 N N . ARG A 1 101 ? -26.331 -13.908 45.365 1.00 86.62 101 ARG A N 1
ATOM 759 C CA . ARG A 1 101 ? -27.366 -13.645 46.375 1.00 86.62 101 ARG A CA 1
ATOM 760 C C . ARG A 1 101 ? -28.565 -14.593 46.262 1.00 86.62 101 ARG A C 1
ATOM 762 O O . ARG A 1 101 ? -29.135 -14.969 47.275 1.00 86.62 101 ARG A O 1
ATOM 769 N N . MET A 1 102 ? -28.964 -14.978 45.049 1.00 87.56 102 MET A N 1
ATOM 770 C CA . MET A 1 102 ? -30.021 -15.978 44.846 1.00 87.56 102 MET A CA 1
ATOM 771 C C . MET A 1 102 ? -29.593 -17.359 45.342 1.00 87.56 102 MET A C 1
ATOM 773 O O . MET A 1 102 ? -30.395 -18.043 45.972 1.00 87.56 102 MET A O 1
ATOM 777 N N . HIS A 1 103 ? -28.339 -17.742 45.099 1.00 86.06 103 HIS A N 1
ATOM 778 C CA . HIS A 1 103 ? -27.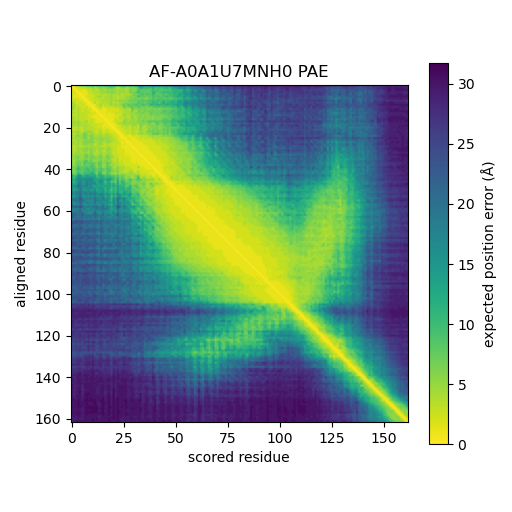777 -18.986 45.617 1.00 86.06 103 HIS A CA 1
ATOM 779 C C . HIS A 1 103 ? -27.700 -18.984 47.154 1.00 86.06 103 HIS A C 1
ATOM 781 O O . HIS A 1 103 ? -28.091 -19.955 47.785 1.00 86.06 103 HIS A O 1
ATOM 787 N N . GLU A 1 104 ? -27.297 -17.866 47.771 1.00 87.06 104 GLU A N 1
ATOM 788 C CA . GLU A 1 104 ? -27.298 -17.688 49.237 1.00 87.06 104 GLU A CA 1
ATOM 789 C C . GLU A 1 104 ? -28.699 -17.787 49.866 1.00 87.06 104 GLU A C 1
ATOM 791 O O . GLU A 1 104 ? -28.825 -18.137 51.037 1.00 87.06 104 GLU A O 1
ATOM 796 N N . LEU A 1 105 ? -29.750 -17.471 49.103 1.00 90.56 105 LEU A N 1
ATOM 797 C CA . LEU A 1 105 ? -31.151 -17.580 49.523 1.00 90.56 105 LEU A CA 1
ATOM 798 C C . LEU A 1 105 ? -31.782 -18.939 49.178 1.00 90.56 105 LEU A C 1
ATOM 800 O O . LEU A 1 105 ? -32.990 -19.091 49.344 1.00 90.56 105 LEU A O 1
ATOM 804 N N . ASP A 1 106 ? -30.993 -19.899 48.683 1.00 83.38 106 ASP A N 1
ATOM 805 C CA . ASP A 1 106 ? -31.443 -21.232 48.255 1.00 83.38 106 ASP A CA 1
ATOM 806 C C . ASP A 1 106 ? -32.504 -21.191 47.128 1.00 83.38 106 ASP A C 1
ATOM 808 O O . ASP A 1 106 ? -33.298 -22.109 46.936 1.00 83.38 106 ASP A O 1
ATOM 812 N N . LEU A 1 107 ? -32.529 -20.094 46.356 1.00 82.19 107 LEU A N 1
ATOM 813 C CA . LEU A 1 107 ? -33.464 -19.866 45.243 1.00 82.19 107 LEU A CA 1
ATOM 814 C C . LEU A 1 107 ? -32.923 -20.362 43.891 1.00 82.19 107 LEU A C 1
ATOM 816 O O . LEU A 1 107 ? -33.618 -20.259 42.879 1.00 82.19 107 LEU A O 1
ATOM 820 N N . ALA A 1 108 ? -31.677 -20.837 43.847 1.00 76.75 108 ALA A N 1
ATOM 821 C CA . ALA A 1 108 ? -31.012 -21.303 42.634 1.00 76.75 108 ALA A CA 1
ATOM 822 C C . ALA A 1 108 ? -30.126 -22.526 42.921 1.00 76.75 108 ALA A C 1
ATOM 824 O O . ALA A 1 108 ? -29.229 -22.467 43.767 1.00 76.75 108 ALA A O 1
ATOM 825 N N . GLU A 1 109 ? -30.351 -23.612 42.176 1.00 75.00 109 GLU A N 1
ATOM 826 C CA . GLU A 1 109 ? -29.542 -24.831 42.250 1.00 75.00 109 GLU A CA 1
ATOM 827 C C . GLU A 1 109 ? -28.206 -24.657 41.509 1.00 75.00 109 GLU A C 1
ATOM 829 O O . GLU A 1 109 ? -28.167 -24.329 40.322 1.00 75.00 109 GLU A O 1
ATOM 834 N N . GLY A 1 110 ? -27.102 -24.924 42.213 1.00 70.75 110 GLY A N 1
ATOM 835 C CA . GLY A 1 110 ? -25.741 -24.872 41.670 1.00 70.75 110 GLY A CA 1
ATOM 836 C C . GLY A 1 110 ? -25.061 -23.500 41.771 1.00 70.75 110 GLY A C 1
ATOM 837 O O . GLY A 1 110 ? -25.697 -22.449 41.771 1.00 70.75 110 GLY A O 1
ATOM 838 N N . ALA A 1 111 ? -23.728 -23.515 41.869 1.00 71.44 111 ALA A N 1
ATOM 839 C CA . ALA A 1 111 ? -22.925 -22.296 41.919 1.00 71.44 111 ALA A CA 1
ATOM 840 C C . ALA A 1 111 ? -22.856 -21.620 40.534 1.00 71.44 111 ALA A C 1
ATOM 842 O O . ALA A 1 111 ? -22.785 -22.314 39.514 1.00 71.44 111 ALA A O 1
ATOM 843 N N . PRO A 1 112 ? -22.832 -20.276 40.465 1.00 74.12 112 PRO A N 1
ATOM 844 C CA . PRO A 1 112 ? -22.763 -19.575 39.191 1.00 74.12 112 PRO A CA 1
ATOM 845 C C . PRO A 1 112 ? -21.423 -19.843 38.469 1.00 74.12 112 PRO A C 1
ATOM 847 O O . PRO A 1 112 ? -20.380 -19.944 39.121 1.00 74.12 112 PRO A O 1
ATOM 850 N N . PRO A 1 113 ? -21.428 -19.960 37.127 1.00 75.06 113 PRO A N 1
ATOM 851 C CA . PRO A 1 113 ? -20.259 -20.373 36.352 1.00 75.06 113 PRO A CA 1
ATOM 852 C C . PRO A 1 113 ? -19.125 -19.339 36.399 1.00 75.06 113 PRO A C 1
ATOM 854 O O . PRO A 1 113 ? -19.362 -18.132 36.360 1.00 75.06 113 PRO A O 1
ATOM 857 N N . VAL A 1 114 ? -17.875 -19.814 36.423 1.00 72.44 114 VAL A N 1
ATOM 858 C CA . VAL A 1 114 ? -16.686 -18.954 36.323 1.00 72.44 114 VAL A CA 1
ATOM 859 C C . VAL A 1 114 ? -16.444 -18.606 34.857 1.00 72.44 114 VAL A C 1
ATOM 861 O O . VAL A 1 114 ? -16.209 -19.489 34.033 1.00 72.44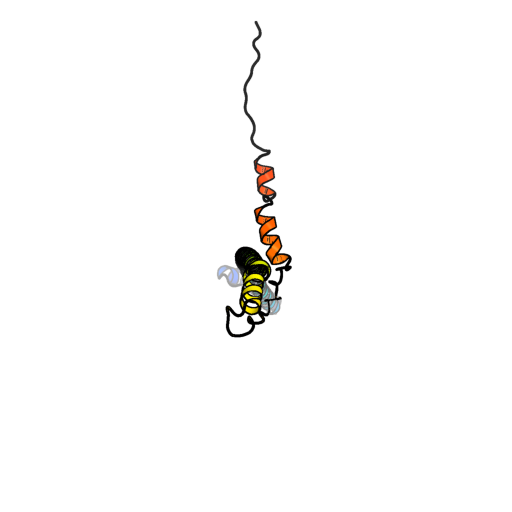 114 VAL A O 1
ATOM 864 N N . LEU A 1 115 ? -16.488 -17.317 34.533 1.00 71.56 115 LEU A N 1
ATOM 865 C CA . LEU A 1 115 ? -16.198 -16.810 33.194 1.00 71.56 115 LEU A CA 1
ATO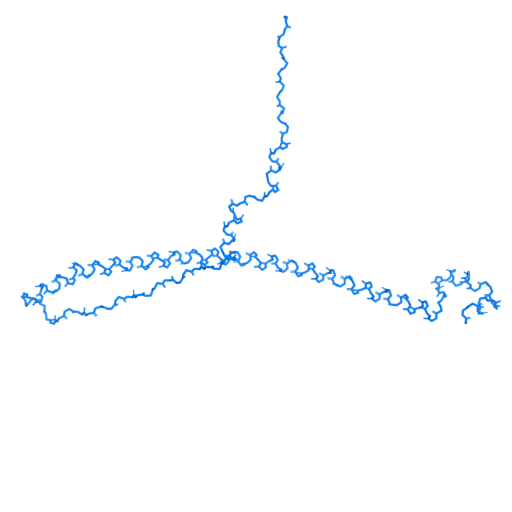M 866 C C . LEU A 1 115 ? -14.724 -16.405 33.107 1.00 71.56 115 LEU A C 1
ATOM 868 O O . LEU A 1 115 ? -14.197 -15.795 34.034 1.00 71.56 115 LEU A O 1
ATOM 872 N N . GLN A 1 116 ? -14.057 -16.738 31.999 1.00 70.19 116 GLN A N 1
ATOM 873 C CA . GLN A 1 116 ? -12.713 -16.239 31.701 1.00 70.19 116 GLN A CA 1
ATOM 874 C C . GLN A 1 116 ? -12.804 -15.109 30.667 1.00 70.19 116 GLN A C 1
ATOM 876 O O . GLN A 1 116 ? -13.268 -15.357 29.551 1.00 70.19 116 GLN A O 1
ATOM 881 N N . PRO A 1 117 ? -12.385 -13.877 31.008 1.00 71.50 117 PRO A N 1
ATOM 882 C CA . PRO A 1 117 ? -12.387 -12.769 30.065 1.00 71.50 117 PRO A CA 1
ATOM 883 C C . PRO A 1 117 ? -11.392 -12.992 28.924 1.00 71.50 117 PRO A C 1
ATOM 885 O O . PRO A 1 117 ? -10.303 -13.536 29.117 1.00 71.50 117 PRO A O 1
ATOM 888 N N . VAL A 1 118 ? -11.728 -12.494 27.7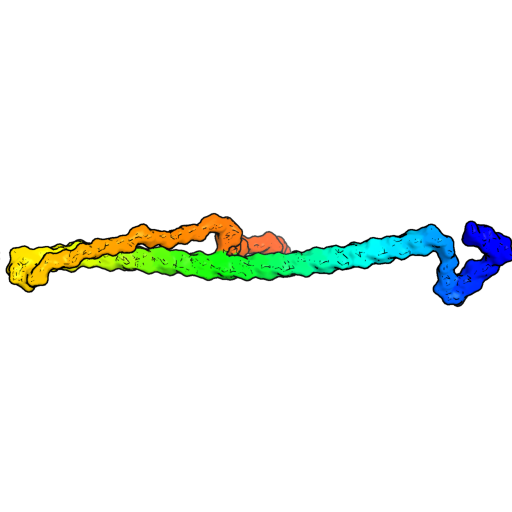37 1.00 73.94 118 VAL A N 1
ATOM 889 C CA . VAL A 1 118 ? -10.764 -12.376 26.639 1.00 73.94 118 VAL A CA 1
ATOM 890 C C . VAL A 1 118 ? -9.755 -11.275 26.985 1.00 73.94 118 VAL A C 1
ATOM 892 O O . VAL A 1 118 ? -10.121 -10.113 27.116 1.00 73.94 118 VAL A O 1
ATOM 895 N N . THR A 1 119 ? -8.473 -11.628 27.106 1.00 71.12 119 THR A N 1
ATOM 896 C CA . THR A 1 119 ? -7.376 -10.698 27.460 1.00 71.12 119 THR A CA 1
ATOM 897 C C . THR A 1 119 ? -6.561 -10.209 26.260 1.00 71.12 119 THR A C 1
ATOM 899 O O . THR A 1 119 ? -5.644 -9.403 26.409 1.00 71.12 119 THR A O 1
ATOM 902 N N . THR A 1 120 ? -6.862 -10.692 25.051 1.00 73.88 120 THR A N 1
ATOM 903 C CA . THR A 1 120 ? -6.095 -10.358 23.843 1.00 73.88 120 THR A CA 1
ATOM 904 C C . THR A 1 120 ? -6.567 -9.038 23.240 1.00 73.88 120 THR A C 1
ATOM 906 O O . THR A 1 120 ? -7.699 -8.928 22.773 1.00 73.88 120 THR A O 1
ATOM 909 N N . ALA A 1 121 ? -5.677 -8.044 23.204 1.00 72.50 121 ALA A N 1
ATOM 910 C CA . ALA A 1 121 ? -5.916 -6.774 22.527 1.00 72.50 121 ALA A CA 1
ATOM 911 C C . ALA A 1 121 ? -5.486 -6.830 21.043 1.00 72.50 121 ALA A C 1
ATOM 913 O O . ALA A 1 121 ? -4.511 -7.513 20.710 1.00 72.50 121 ALA A O 1
ATOM 914 N N . PRO A 1 122 ? -6.150 -6.082 20.139 1.00 72.06 122 PRO A N 1
ATOM 915 C CA . PRO A 1 122 ? -5.722 -5.963 18.750 1.00 72.06 122 PRO A CA 1
ATOM 916 C C . PRO A 1 122 ? -4.329 -5.327 18.666 1.00 72.06 122 PRO A C 1
ATOM 918 O O . PRO A 1 122 ? -4.085 -4.274 19.261 1.00 72.06 122 PRO A O 1
ATOM 921 N N . ARG A 1 123 ? -3.414 -5.941 17.905 1.00 76.12 123 ARG A N 1
ATOM 922 C CA . ARG A 1 123 ? -2.065 -5.396 17.699 1.00 76.12 123 ARG A CA 1
ATOM 923 C C . ARG A 1 123 ? -2.156 -4.063 16.936 1.00 76.12 123 ARG A C 1
ATOM 925 O O . ARG A 1 123 ? -2.814 -4.019 15.895 1.00 76.12 123 ARG A O 1
ATOM 932 N N . PRO A 1 124 ? -1.513 -2.982 17.414 1.00 67.19 124 PRO A N 1
ATOM 933 C CA . PRO A 1 124 ? -1.495 -1.724 16.681 1.00 67.19 124 PRO A CA 1
ATOM 934 C C . PRO A 1 124 ? -0.708 -1.874 15.374 1.00 67.19 124 PRO A C 1
ATOM 936 O O . PRO A 1 124 ? 0.324 -2.543 15.331 1.00 67.19 124 PRO A O 1
ATOM 939 N N . LEU A 1 125 ? -1.196 -1.231 14.314 1.00 67.25 125 LEU A N 1
ATOM 940 C CA . LEU A 1 125 ? -0.435 -1.048 13.083 1.00 67.25 125 LEU A CA 1
ATOM 941 C C . LEU A 1 125 ? 0.598 0.054 13.330 1.00 67.25 125 LEU A C 1
ATOM 943 O O . LEU A 1 125 ? 0.228 1.180 13.649 1.00 67.25 125 LEU A O 1
ATOM 947 N N . THR A 1 126 ? 1.880 -0.291 13.227 1.00 73.31 126 THR A N 1
ATOM 948 C CA . THR A 1 126 ? 3.003 0.619 13.520 1.00 73.31 126 THR A CA 1
ATOM 949 C C . THR A 1 126 ? 3.925 0.841 12.324 1.00 73.31 126 THR A C 1
ATOM 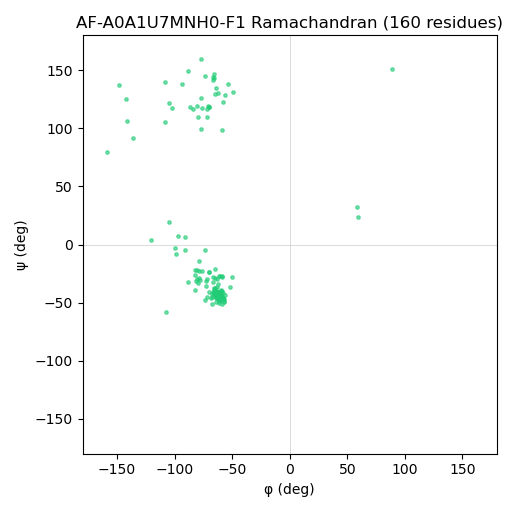951 O O . THR A 1 126 ? 4.958 1.483 12.479 1.00 73.31 126 THR A O 1
ATOM 954 N N . SER A 1 127 ? 3.609 0.284 11.149 1.00 73.62 127 SER A N 1
ATOM 955 C CA . SER A 1 127 ? 4.433 0.481 9.950 1.00 73.62 127 SER A CA 1
ATOM 956 C C . SER A 1 127 ? 4.275 1.928 9.463 1.00 73.62 127 SER A C 1
ATOM 958 O O . SER A 1 127 ? 3.151 2.337 9.152 1.00 73.62 127 SER A O 1
ATOM 960 N N . PRO A 1 128 ? 5.367 2.712 9.417 1.00 64.00 128 PRO A N 1
ATOM 961 C CA . PRO A 1 128 ? 5.321 4.117 9.031 1.00 64.00 128 PRO A CA 1
ATOM 962 C C . PRO A 1 128 ? 4.887 4.301 7.576 1.00 64.00 128 PRO A C 1
ATOM 964 O O . PRO A 1 128 ? 4.238 5.293 7.279 1.00 64.00 128 PRO A O 1
ATOM 967 N N . GLU A 1 129 ? 5.150 3.344 6.682 1.00 67.31 129 GLU A N 1
ATOM 968 C CA . GLU A 1 129 ? 4.724 3.406 5.277 1.00 67.31 129 GLU A CA 1
ATOM 969 C C . GLU A 1 129 ? 3.197 3.332 5.124 1.00 67.31 129 GLU A C 1
ATOM 971 O O . GLU A 1 129 ? 2.629 3.950 4.227 1.00 67.31 129 GLU A O 1
ATOM 976 N N . LEU A 1 130 ? 2.521 2.601 6.016 1.00 64.31 130 LEU A N 1
ATOM 977 C CA . LEU A 1 130 ? 1.060 2.486 6.032 1.00 64.31 130 LEU A CA 1
ATOM 978 C C . LEU A 1 130 ? 0.383 3.665 6.744 1.00 64.31 130 LEU A C 1
ATOM 980 O O . LEU A 1 130 ? -0.788 3.928 6.490 1.00 64.31 130 LEU A O 1
ATOM 984 N N . LEU A 1 131 ? 1.116 4.366 7.614 1.00 61.88 131 LEU A N 1
ATOM 985 C CA . LEU A 1 131 ? 0.661 5.572 8.313 1.00 61.88 131 LEU A CA 1
ATOM 986 C C . LEU A 1 131 ? 0.940 6.851 7.499 1.00 61.88 131 LEU A C 1
ATOM 988 O O . LEU A 1 131 ? 0.161 7.795 7.548 1.00 61.88 131 LEU A O 1
ATOM 992 N N . ALA A 1 132 ? 2.019 6.880 6.711 1.00 59.56 132 ALA A N 1
ATOM 993 C CA . ALA A 1 132 ? 2.406 8.014 5.868 1.00 59.56 132 ALA A CA 1
ATOM 994 C C . ALA A 1 132 ? 1.377 8.330 4.770 1.00 59.56 132 ALA A C 1
ATOM 996 O O . ALA A 1 132 ? 1.196 9.493 4.426 1.00 59.56 132 ALA A O 1
ATOM 997 N N . ALA A 1 133 ? 0.645 7.322 4.284 1.00 59.31 133 ALA A N 1
ATOM 998 C CA . ALA A 1 133 ? -0.458 7.503 3.339 1.00 59.31 133 ALA A CA 1
ATOM 999 C C . ALA A 1 133 ? -1.582 8.419 3.866 1.00 59.31 133 ALA A C 1
ATOM 1001 O O . ALA A 1 133 ? -2.262 9.062 3.074 1.00 59.31 133 ALA A O 1
ATOM 1002 N N . GLU A 1 134 ? -1.773 8.483 5.186 1.00 56.47 134 GLU A N 1
ATOM 1003 C CA . GLU A 1 134 ? -2.773 9.339 5.839 1.00 56.47 134 GLU A CA 1
ATOM 1004 C C . GLU A 1 134 ? -2.267 10.787 6.001 1.00 56.47 134 GLU A C 1
ATOM 1006 O O . GLU A 1 134 ? -3.054 11.728 6.006 1.00 56.47 134 GLU A O 1
ATOM 1011 N N . LEU A 1 135 ? -0.943 10.985 6.070 1.00 55.34 135 LEU A N 1
ATOM 1012 C CA . LEU A 1 135 ? -0.302 12.305 6.154 1.00 55.34 135 LEU A CA 1
ATOM 1013 C C . LEU A 1 135 ? -0.202 13.000 4.787 1.00 55.34 135 LEU A C 1
ATOM 1015 O O . LEU A 1 135 ? -0.325 14.223 4.722 1.00 55.34 135 LEU A O 1
ATOM 1019 N N . ASP A 1 136 ? -0.021 12.241 3.704 1.00 57.62 136 ASP A N 1
ATOM 1020 C CA . ASP A 1 136 ? 0.045 12.776 2.334 1.00 57.62 136 ASP A CA 1
ATOM 1021 C C . ASP A 1 136 ? -1.335 13.259 1.834 1.00 57.62 136 ASP A C 1
ATOM 1023 O O . ASP A 1 136 ? -1.424 14.236 1.101 1.00 57.62 136 ASP A O 1
ATOM 1027 N N . GLU A 1 137 ? -2.436 12.653 2.304 1.00 58.88 137 GLU A N 1
ATOM 1028 C CA . GLU A 1 137 ? -3.807 13.140 2.045 1.00 58.88 137 GLU A CA 1
ATOM 1029 C C . GLU A 1 137 ? -4.136 14.455 2.781 1.00 58.88 137 GLU A C 1
ATOM 1031 O O . GLU A 1 137 ? -5.011 15.202 2.346 1.00 58.88 137 GLU A O 1
ATOM 1036 N N . LEU A 1 138 ? -3.443 14.752 3.886 1.00 58.03 138 LEU A N 1
ATOM 1037 C CA . LEU A 1 138 ? -3.660 15.948 4.712 1.00 58.03 138 LEU A CA 1
ATOM 1038 C C . LEU A 1 138 ? -2.671 17.083 4.415 1.00 58.03 138 LEU A C 1
ATOM 1040 O O . LEU A 1 138 ? -2.840 18.189 4.930 1.00 58.03 138 LEU A O 1
ATOM 1044 N N . THR A 1 139 ? -1.651 16.826 3.594 1.00 52.91 139 THR A N 1
ATOM 1045 C CA . THR A 1 139 ? -0.650 17.824 3.212 1.00 52.91 139 THR A CA 1
ATOM 1046 C C . THR A 1 139 ? -0.882 18.195 1.748 1.00 52.91 139 THR A C 1
ATOM 1048 O O . THR A 1 139 ? -0.560 17.392 0.874 1.00 52.91 139 THR A O 1
ATOM 1051 N N . PRO A 1 1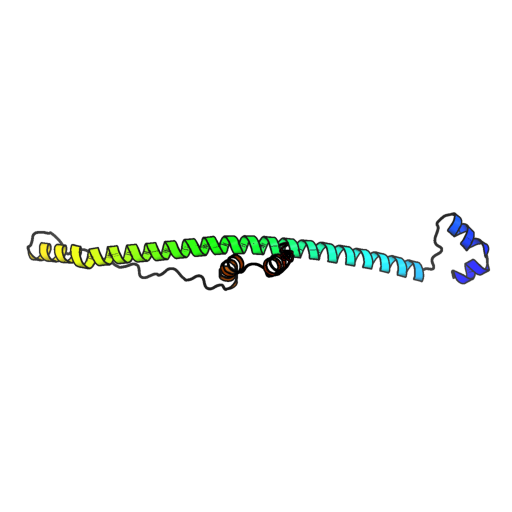40 ? -1.447 19.376 1.428 1.00 50.00 140 PRO A N 1
ATOM 1052 C CA . PRO A 1 140 ? -1.556 19.795 0.036 1.00 50.00 140 PRO A CA 1
ATOM 1053 C C . PRO A 1 140 ? -0.154 19.792 -0.585 1.00 50.00 140 PRO A C 1
ATOM 1055 O O . PRO A 1 140 ? 0.794 20.333 -0.006 1.00 50.00 140 PRO A O 1
ATOM 1058 N N . SER A 1 141 ? -0.006 19.125 -1.736 1.00 55.72 141 SER A N 1
ATOM 1059 C CA . SER A 1 141 ? 1.250 19.132 -2.488 1.00 55.72 141 SER A CA 1
ATOM 1060 C C . SER A 1 141 ? 1.683 20.576 -2.735 1.00 55.72 141 SER A C 1
ATOM 1062 O O . SER A 1 141 ? 0.855 21.425 -3.061 1.00 55.72 141 SER A O 1
ATOM 1064 N N . ARG A 1 142 ? 2.986 20.847 -2.583 1.00 54.94 142 ARG A N 1
ATOM 1065 C CA . ARG A 1 142 ? 3.580 22.186 -2.745 1.00 54.94 142 ARG A CA 1
ATOM 1066 C C . ARG A 1 142 ? 3.190 22.886 -4.052 1.00 54.94 142 ARG A C 1
ATOM 1068 O O . ARG A 1 142 ? 3.088 24.103 -4.039 1.00 54.94 142 ARG A O 1
ATOM 1075 N N . ASP A 1 143 ? 2.892 22.136 -5.113 1.00 55.84 143 ASP A N 1
ATOM 1076 C CA . ASP A 1 143 ? 2.443 22.687 -6.399 1.00 55.84 143 ASP A CA 1
ATOM 1077 C C . ASP A 1 143 ? 1.129 23.490 -6.294 1.00 55.84 143 ASP A C 1
ATOM 1079 O O . ASP A 1 143 ? 0.917 24.418 -7.064 1.00 55.84 143 ASP A O 1
ATOM 1083 N N . VAL A 1 144 ? 0.263 23.193 -5.315 1.00 52.41 144 VAL A N 1
ATOM 1084 C CA . VAL A 1 144 ? -1.013 23.909 -5.109 1.00 52.41 144 VAL A CA 1
ATOM 1085 C C . VAL A 1 144 ? -0.807 25.254 -4.395 1.00 52.41 144 VAL A C 1
ATOM 1087 O O . VAL A 1 144 ? -1.630 26.154 -4.524 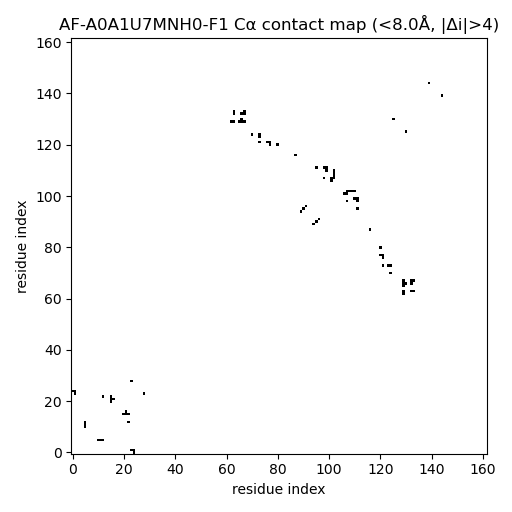1.00 52.41 144 VAL A O 1
ATOM 1090 N N . LEU A 1 145 ? 0.300 25.424 -3.661 1.00 53.75 145 LEU A N 1
ATOM 1091 C CA . LEU A 1 145 ? 0.588 26.660 -2.921 1.00 53.75 145 LEU A CA 1
ATOM 1092 C C . LEU A 1 145 ? 1.125 27.774 -3.833 1.00 53.75 145 LEU A C 1
ATOM 1094 O O . LEU A 1 145 ? 0.871 28.945 -3.564 1.00 53.75 145 LEU A O 1
ATOM 1098 N N . ASP A 1 146 ? 1.807 27.415 -4.924 1.00 50.69 146 ASP A N 1
ATOM 1099 C CA . ASP A 1 146 ? 2.355 28.384 -5.882 1.00 50.69 146 ASP A CA 1
ATOM 1100 C C . ASP A 1 146 ? 1.286 28.908 -6.870 1.00 50.69 146 ASP A C 1
ATOM 1102 O O . ASP A 1 146 ? 1.434 30.004 -7.417 1.00 50.69 146 ASP A O 1
ATOM 1106 N N . GLU A 1 147 ? 0.181 28.174 -7.083 1.00 49.69 147 GLU A N 1
ATOM 1107 C CA . GLU A 1 147 ? -0.921 28.604 -7.965 1.00 49.69 147 GLU A CA 1
ATOM 1108 C C . GLU A 1 147 ? -1.849 29.652 -7.317 1.00 49.69 147 GLU A C 1
ATOM 1110 O O . GLU A 1 147 ? -2.371 30.521 -8.020 1.00 49.69 147 GLU A O 1
ATOM 1115 N N . GLU A 1 148 ? -2.026 29.641 -5.990 1.00 50.19 148 GLU A N 1
ATOM 1116 C CA . GLU A 1 148 ? -2.868 30.636 -5.300 1.00 50.19 148 GLU A CA 1
ATOM 1117 C C . GLU A 1 148 ? -2.191 32.012 -5.156 1.00 50.19 148 GLU A C 1
ATOM 1119 O O . GLU A 1 148 ? -2.882 33.031 -5.077 1.00 50.19 148 GLU A O 1
ATOM 1124 N N . GLU A 1 149 ? -0.855 32.087 -5.198 1.00 51.78 149 GLU A N 1
ATOM 1125 C CA . GLU A 1 149 ? -0.119 33.355 -5.067 1.00 51.78 149 GLU A CA 1
ATOM 1126 C C . GLU A 1 149 ? -0.106 34.204 -6.358 1.00 51.78 149 GLU A C 1
ATOM 1128 O O . GLU A 1 149 ? 0.199 35.396 -6.310 1.00 51.78 149 GLU A O 1
ATOM 1133 N N . HIS A 1 150 ? -0.477 33.635 -7.515 1.00 44.31 150 HIS A N 1
ATOM 1134 C CA . HIS A 1 150 ? -0.365 34.295 -8.827 1.00 44.31 150 HIS A CA 1
ATOM 1135 C C . HIS A 1 150 ? -1.680 34.804 -9.439 1.00 44.31 150 HIS A C 1
ATOM 1137 O O . HIS A 1 150 ? -1.722 35.098 -10.634 1.00 44.31 150 HIS A O 1
ATOM 1143 N N . SER A 1 151 ? -2.747 34.987 -8.656 1.00 43.41 151 SER A N 1
ATOM 1144 C CA . SER A 1 151 ? -3.955 35.666 -9.150 1.00 43.41 151 SER A CA 1
ATOM 1145 C C . SER A 1 151 ? -3.762 37.195 -9.129 1.00 43.41 151 SER A C 1
ATOM 1147 O O . SER A 1 151 ? -3.725 37.785 -8.044 1.00 43.41 151 SER A O 1
ATOM 1149 N N . PRO A 1 152 ? -3.636 37.900 -10.277 1.00 46.59 152 PRO A N 1
ATOM 1150 C CA . PRO A 1 152 ? -3.521 39.348 -10.267 1.00 46.59 152 PRO A CA 1
ATOM 1151 C C . PRO A 1 152 ? -4.916 39.928 -10.025 1.00 46.59 152 PRO A C 1
ATOM 1153 O O . PRO A 1 152 ? -5.743 40.031 -10.932 1.00 46.59 152 PRO A O 1
ATOM 1156 N N . GLY A 1 153 ? -5.182 40.307 -8.776 1.00 45.56 153 GLY A N 1
ATOM 1157 C CA . GLY A 1 153 ? -6.357 41.080 -8.399 1.00 45.56 153 GLY A CA 1
ATOM 1158 C C . GLY A 1 153 ? -6.382 42.413 -9.144 1.00 45.56 153 GLY A C 1
ATOM 1159 O O . GLY A 1 153 ? -5.735 43.381 -8.751 1.00 45.56 153 GLY A O 1
ATOM 1160 N N . GLY A 1 154 ? -7.147 42.467 -10.231 1.00 53.22 154 GLY A N 1
ATOM 1161 C CA . GLY A 1 154 ? -7.580 43.713 -10.831 1.00 53.22 154 GLY A CA 1
ATOM 1162 C C . GLY A 1 154 ? -8.627 44.373 -9.942 1.00 53.22 154 GLY A C 1
ATOM 1163 O O . GLY A 1 154 ? -9.727 43.853 -9.804 1.00 53.22 154 GLY A O 1
ATOM 1164 N N . THR A 1 155 ? -8.322 45.553 -9.406 1.00 42.16 155 THR A N 1
ATOM 1165 C CA . THR A 1 155 ? -9.349 46.534 -9.037 1.00 42.16 155 THR A CA 1
ATOM 1166 C C . THR A 1 155 ? -8.872 47.939 -9.368 1.00 42.16 155 THR A C 1
ATOM 1168 O O . THR A 1 155 ? -8.026 48.528 -8.698 1.00 42.16 155 THR A O 1
ATOM 1171 N N . SER A 1 156 ? -9.466 48.462 -10.432 1.00 48.09 156 SER A N 1
ATOM 1172 C CA . SER A 1 156 ? -9.602 49.872 -10.767 1.00 48.09 156 SER A CA 1
ATOM 1173 C C . SER A 1 156 ? -10.123 50.703 -9.590 1.00 48.09 156 SER A C 1
ATOM 1175 O O . SER A 1 156 ? -11.164 50.380 -9.021 1.00 48.09 156 SER A O 1
ATOM 1177 N N . SER A 1 157 ? -9.464 51.825 -9.300 1.00 41.62 157 SER A N 1
ATOM 1178 C CA . SER A 1 157 ? -10.037 52.946 -8.545 1.00 41.62 157 SER A CA 1
ATOM 1179 C C . SER A 1 157 ? -9.234 54.218 -8.844 1.00 41.62 157 SER A C 1
ATOM 1181 O O . SER A 1 157 ? -8.368 54.632 -8.072 1.00 41.62 157 SER A O 1
ATOM 1183 N N . THR A 1 158 ? -9.507 54.839 -9.993 1.00 44.81 158 THR A N 1
ATOM 1184 C CA . THR A 1 158 ? -9.045 56.197 -10.304 1.00 44.81 158 THR A CA 1
ATOM 1185 C C . THR A 1 158 ? -9.799 57.188 -9.423 1.00 44.81 158 THR A C 1
ATOM 1187 O O . THR A 1 158 ? -11.025 57.284 -9.471 1.00 44.81 158 THR A O 1
ATOM 1190 N N . GLY A 1 159 ? -9.036 57.902 -8.598 1.00 42.66 159 GLY A N 1
ATOM 1191 C CA . GLY A 1 159 ? -9.512 58.935 -7.694 1.00 42.66 159 GLY A CA 1
ATOM 1192 C C . GLY A 1 159 ? -10.116 60.133 -8.425 1.00 42.66 159 GLY A C 1
ATOM 1193 O O . GLY A 1 159 ? -9.562 60.668 -9.382 1.00 42.66 159 GLY A O 1
ATOM 1194 N N . ARG A 1 160 ? -11.266 60.541 -7.900 1.00 45.81 160 ARG A N 1
ATOM 1195 C CA . ARG A 1 160 ? -11.993 61.788 -8.127 1.00 45.81 160 ARG A CA 1
ATOM 1196 C C . ARG A 1 160 ? -11.115 62.999 -7.775 1.00 45.81 160 ARG A C 1
ATOM 1198 O O . ARG A 1 160 ? -10.695 63.109 -6.628 1.00 45.81 160 ARG A O 1
ATOM 1205 N N . SER A 1 161 ? -10.909 63.907 -8.730 1.00 46.06 161 SER A N 1
ATOM 1206 C CA . SER A 1 161 ? -10.418 65.275 -8.507 1.00 46.06 161 SER A CA 1
ATOM 1207 C C . SER A 1 161 ? -11.015 66.225 -9.550 1.00 46.06 161 SER A C 1
ATOM 1209 O O . SER A 1 161 ? -11.004 65.893 -10.734 1.00 46.06 161 SER A O 1
ATOM 1211 N N . ALA A 1 162 ? -11.431 67.399 -9.055 1.00 47.75 162 ALA A N 1
ATOM 1212 C CA . ALA A 1 162 ? -12.091 68.547 -9.698 1.00 47.75 162 ALA A CA 1
ATOM 1213 C C . ALA A 1 162 ? -13.613 68.438 -9.893 1.00 47.75 162 ALA A C 1
ATOM 1215 O O . ALA A 1 162 ? -14.075 67.665 -10.758 1.00 47.75 162 ALA A O 1
#

Secondary structure (DSSP, 8-state):
-HHHHHHH-TTHHHHHHHTT-----HHHHHHHHHHHHHHHHHHHHHHHHHHHHHHHHHHHHHHHHHHHHHHHHHHHHHHHHHHHHHHHHHIIIIIHHHHHHHHHTT-SSSPPPPPPPP-PPPPPP--HHHHHHHHHTTS--THHHHHHTT-------PPP--

Foldseek 3Di:
DLVVVCVVPVCVCVVCVVVVHDDDDPVRVVVVVVVVVVVVVVVVVVVVVVVVVVVVVVVLVVLLVVLVVVQVVLVVQQVVLVVLVVVVVCCVPPVLVVQVVCVVVVNDPDHDDDDDDDPDHDDDDDPVSSVVSVVPVVDPPPVVVVVVVPDPDDDDDDDDDD

Solvent-accessible surface area (backbone atoms only — not comparable to full-atom values): 9907 Å² total; per-residue (Å²): 107,63,76,55,52,44,69,76,40,70,64,54,60,62,55,29,51,76,69,76,44,83,91,65,44,77,66,55,47,54,50,51,54,50,51,52,53,51,51,53,50,52,53,50,51,54,51,53,51,52,53,51,52,52,52,50,53,52,49,50,54,53,48,32,54,50,25,53,54,50,52,54,50,54,54,51,50,54,51,52,51,52,55,49,51,53,50,51,53,47,42,56,69,52,51,51,47,50,52,50,54,35,37,76,66,72,74,42,91,72,81,82,82,88,81,82,78,89,83,83,74,83,80,80,90,77,59,61,74,44,52,46,46,62,52,58,77,73,45,81,58,71,75,63,62,63,60,70,74,67,67,82,82,82,76,92,79,87,80,90,80,136

Sequence (162 aa):
MLAAALRAAPDLYDHAQGQRVVLASPGTLLAMLRATALAWQQDALTTHARELLQLGADLHRRLSTLGRHAAAMGAALRRSVETYNQLVGTLETRVMVTARRMHELDLAEGAPPVLQPVTTAPRPLTSPELLAAELDELTPSRDVLDEEEHSPGGTSSTGRSA

pLDDT: mean 78.97, std 15.58, range [41.62, 96.31]

Mean predicted aligned error: 16.36 Å